Protein AF-A0A6M3X6H6-F1 (afdb_monomer_lite)

Organism: NCBI:txid1070528

Sequence (84 aa):
MGGEYKVPHCVICLKSYAGGRELTCSDECHEELARRLISEFGEFKKVISETTGIAYRVPTRDVIEKGLREEELDQYSVWGGNGS

pLDDT: mean 89.86, std 12.46, range [43.22, 97.62]

Secondary structure (DSSP, 8-state):
-----PPPB-TTT--B-SSSSSS-SSHHHHHHHHHHHHHHH-SEEEEE-TTT--EEEEEHHHHHHH---GGGGGGSEETT----

Radius of gyration: 17.3 Å; chains: 1; bounding box: 62×19×38 Å

Structure (mmCIF, N/CA/C/O backbone):
data_AF-A0A6M3X6H6-F1
#
_entry.id   AF-A0A6M3X6H6-F1
#
loop_
_atom_site.group_PDB
_atom_site.id
_atom_site.type_symbol
_atom_site.label_atom_id
_atom_site.label_alt_id
_atom_site.label_comp_id
_atom_site.label_asym_id
_atom_site.label_entity_id
_atom_site.label_seq_id
_atom_site.pdbx_PDB_ins_code
_atom_site.Cartn_x
_atom_site.Cartn_y
_atom_site.Cartn_z
_atom_site.occupancy
_atom_site.B_iso_or_equiv
_atom_site.auth_seq_id
_atom_site.auth_comp_id
_atom_site.auth_asym_id
_atom_site.auth_atom_id
_atom_site.pdbx_PDB_model_num
ATOM 1 N N . MET A 1 1 ? 36.812 5.166 1.235 1.00 43.22 1 MET A N 1
ATOM 2 C CA . MET A 1 1 ? 35.771 4.120 1.322 1.00 43.22 1 MET A CA 1
ATOM 3 C C . MET A 1 1 ? 34.987 4.143 0.019 1.00 43.22 1 MET A C 1
ATOM 5 O O . MET A 1 1 ? 34.156 5.020 -0.150 1.00 43.22 1 MET A O 1
ATOM 9 N N . GLY A 1 2 ? 35.327 3.278 -0.940 1.00 49.34 2 GLY A N 1
ATOM 10 C CA . GLY A 1 2 ? 34.565 3.125 -2.182 1.00 49.34 2 GLY A CA 1
ATOM 11 C C . GLY A 1 2 ? 33.667 1.905 -2.046 1.00 49.34 2 GLY A C 1
ATOM 12 O O . GLY A 1 2 ? 34.147 0.792 -2.212 1.00 49.34 2 GLY A O 1
ATOM 13 N N . GLY A 1 3 ? 32.412 2.101 -1.646 1.00 61.00 3 GLY A N 1
ATOM 14 C CA . GLY A 1 3 ? 31.424 1.027 -1.697 1.00 61.00 3 GLY A CA 1
ATOM 15 C C . GLY A 1 3 ? 31.006 0.804 -3.148 1.00 61.00 3 GLY A C 1
ATOM 16 O O . GLY A 1 3 ? 30.683 1.769 -3.839 1.00 61.00 3 GLY A O 1
ATOM 17 N N . GLU A 1 4 ? 31.022 -0.444 -3.615 1.00 65.50 4 GLU A N 1
ATOM 18 C CA . GLU A 1 4 ? 30.360 -0.828 -4.864 1.00 65.50 4 GLU A CA 1
ATOM 19 C C . GLU A 1 4 ? 28.865 -0.493 -4.757 1.00 65.50 4 GLU A C 1
ATOM 21 O O . GLU A 1 4 ? 28.110 -1.161 -4.049 1.00 65.50 4 GLU A O 1
ATOM 26 N N . TYR A 1 5 ? 28.426 0.558 -5.448 1.00 71.12 5 TYR A N 1
ATOM 27 C CA . TYR A 1 5 ? 27.006 0.848 -5.615 1.00 71.12 5 TYR A CA 1
ATOM 28 C C . TYR A 1 5 ? 26.431 -0.127 -6.646 1.00 71.12 5 TYR A C 1
ATOM 30 O O . TYR A 1 5 ? 26.690 -0.002 -7.844 1.00 71.12 5 TYR A O 1
ATOM 38 N N . LYS A 1 6 ? 25.642 -1.111 -6.195 1.00 80.38 6 LYS A N 1
ATOM 39 C CA . LYS A 1 6 ? 24.837 -1.936 -7.105 1.00 80.38 6 LYS A CA 1
ATOM 40 C C . LYS A 1 6 ? 23.730 -1.075 -7.702 1.00 80.38 6 LYS A C 1
ATOM 42 O O . LYS A 1 6 ? 22.926 -0.509 -6.966 1.00 80.38 6 LYS A O 1
ATOM 47 N N . VAL A 1 7 ? 23.678 -1.001 -9.030 1.00 85.50 7 VAL A N 1
ATOM 48 C CA . VAL A 1 7 ? 22.598 -0.301 -9.735 1.00 85.50 7 VAL A CA 1
ATOM 49 C C . VAL A 1 7 ? 21.284 -1.068 -9.503 1.00 85.50 7 VAL A C 1
ATOM 51 O O . VAL A 1 7 ? 21.231 -2.267 -9.812 1.00 85.50 7 VAL A O 1
ATOM 54 N N . PRO A 1 8 ? 20.235 -0.434 -8.944 1.00 91.25 8 PRO A N 1
ATOM 55 C CA . PRO A 1 8 ? 18.955 -1.094 -8.722 1.00 91.25 8 PRO A CA 1
ATOM 56 C C . PRO A 1 8 ? 18.275 -1.427 -10.053 1.00 91.25 8 PRO A C 1
ATOM 58 O O . PRO A 1 8 ? 18.505 -0.776 -11.075 1.00 91.25 8 PRO A O 1
ATOM 61 N N . HIS A 1 9 ? 17.438 -2.464 -10.036 1.00 95.50 9 HIS A N 1
ATOM 62 C CA . HIS A 1 9 ? 16.661 -2.914 -11.191 1.00 95.50 9 HIS A CA 1
ATOM 63 C C . HIS A 1 9 ? 15.175 -2.749 -10.896 1.00 95.50 9 HIS A C 1
ATOM 65 O O . HIS A 1 9 ? 14.711 -3.111 -9.817 1.00 95.50 9 HIS A O 1
ATOM 71 N N . CYS A 1 10 ? 14.427 -2.190 -11.847 1.00 96.69 10 CYS A N 1
ATOM 72 C CA . CYS A 1 10 ? 12.999 -1.958 -11.671 1.00 96.69 10 CYS A CA 1
ATOM 73 C C . CYS A 1 10 ? 12.247 -3.289 -11.592 1.00 96.69 10 CYS A C 1
ATOM 75 O O . CYS A 1 10 ? 12.370 -4.113 -12.493 1.00 96.69 10 CYS A O 1
ATOM 77 N N . VAL A 1 11 ? 11.395 -3.478 -10.584 1.00 96.31 11 VAL A N 1
ATOM 78 C CA . VAL A 1 11 ? 10.653 -4.742 -10.401 1.00 96.31 11 VAL A CA 1
ATOM 79 C C . VAL A 1 11 ? 9.589 -5.005 -11.477 1.00 96.31 11 VAL A C 1
ATOM 81 O O . VAL A 1 11 ? 9.100 -6.123 -11.599 1.00 96.31 11 VAL A O 1
ATOM 84 N N . ILE A 1 12 ? 9.234 -3.987 -12.271 1.00 97.62 12 ILE A N 1
ATOM 85 C CA . ILE A 1 12 ? 8.232 -4.088 -13.342 1.00 97.62 12 ILE A CA 1
ATOM 86 C C . ILE A 1 12 ? 8.868 -4.354 -14.703 1.00 97.62 12 ILE A C 1
ATOM 88 O O . ILE A 1 12 ? 8.478 -5.302 -15.380 1.00 97.62 12 ILE A O 1
ATOM 92 N N . CYS A 1 13 ? 9.834 -3.529 -15.120 1.00 97.00 13 CYS A N 1
ATOM 93 C CA . CYS A 1 13 ? 10.438 -3.636 -16.453 1.00 97.00 13 CYS A CA 1
ATOM 94 C C . CYS A 1 13 ? 11.851 -4.237 -16.460 1.00 97.00 13 CYS A C 1
ATOM 96 O O . CYS A 1 13 ? 12.430 -4.400 -17.533 1.00 97.00 13 CYS A O 1
ATOM 98 N N . LEU A 1 14 ? 12.413 -4.543 -15.285 1.00 96.06 14 LEU A N 1
ATOM 99 C CA . LEU A 1 14 ? 13.733 -5.153 -15.070 1.00 96.06 14 LEU A CA 1
ATOM 100 C C . LEU A 1 14 ? 14.931 -4.331 -15.566 1.00 96.06 14 LEU A C 1
ATOM 102 O O . LEU A 1 14 ? 16.069 -4.785 -15.477 1.00 96.06 14 LEU A O 1
ATOM 106 N N . LYS A 1 15 ? 14.712 -3.106 -16.051 1.00 95.81 15 LYS A N 1
ATOM 107 C CA . LYS A 1 15 ? 15.793 -2.204 -16.458 1.00 95.81 15 LYS A CA 1
ATOM 108 C C . LYS A 1 15 ? 16.530 -1.676 -15.232 1.00 95.81 15 LYS A C 1
ATOM 110 O O . LYS A 1 15 ? 15.904 -1.319 -14.231 1.00 95.81 15 LYS A O 1
ATOM 115 N N . SER A 1 16 ? 17.851 -1.591 -15.335 1.00 94.38 16 SER A N 1
ATOM 116 C CA . SER A 1 16 ? 18.678 -0.893 -14.354 1.00 94.38 16 SER A CA 1
ATOM 117 C C . SER A 1 16 ? 18.401 0.611 -14.424 1.00 94.38 16 SER A C 1
ATOM 119 O O . SER A 1 16 ? 18.216 1.155 -15.516 1.00 94.38 16 SER A O 1
ATOM 121 N N . TYR A 1 17 ? 18.371 1.294 -13.282 1.00 93.38 17 TYR A N 1
ATOM 122 C CA . TYR A 1 17 ? 18.094 2.729 -13.231 1.00 93.38 17 TYR A CA 1
ATOM 123 C C . TYR A 1 17 ? 18.950 3.432 -12.178 1.00 93.38 17 TYR A C 1
ATOM 125 O O . TYR A 1 17 ? 19.283 2.862 -11.145 1.00 93.38 17 TYR A O 1
ATOM 133 N N . ALA A 1 18 ? 19.328 4.679 -12.460 1.00 86.81 18 ALA A N 1
ATOM 134 C CA . ALA A 1 18 ? 20.134 5.504 -11.556 1.00 86.81 18 ALA A CA 1
ATOM 135 C C . ALA A 1 18 ? 19.288 6.477 -10.712 1.00 86.81 18 ALA A C 1
ATOM 137 O O . ALA A 1 18 ? 19.788 7.047 -9.748 1.00 86.81 18 ALA A O 1
ATOM 138 N N . GLY A 1 19 ? 18.014 6.668 -1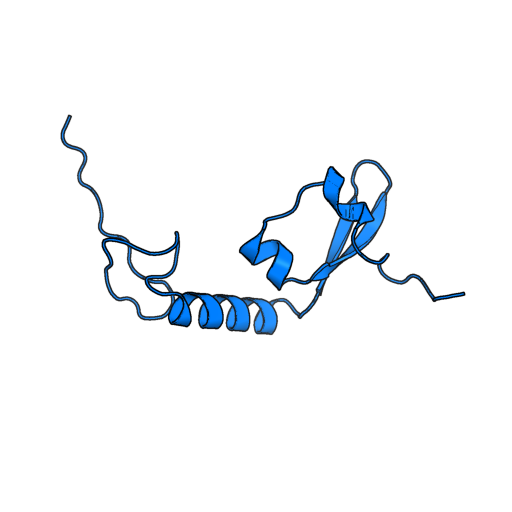1.072 1.00 83.31 19 GLY A N 1
ATOM 139 C CA . GLY A 1 19 ? 17.057 7.527 -10.376 1.00 83.31 19 GLY A CA 1
ATOM 140 C C . GLY A 1 19 ? 15.623 7.064 -10.636 1.00 83.31 19 GLY A C 1
ATOM 141 O O . GLY A 1 19 ? 15.334 6.514 -11.698 1.00 83.31 19 GLY A O 1
ATOM 142 N N . GLY A 1 20 ? 14.756 7.222 -9.640 1.00 84.88 20 GLY A N 1
ATOM 143 C CA . GLY A 1 20 ? 13.404 6.665 -9.616 1.00 84.88 20 GLY A CA 1
ATOM 144 C C . GLY A 1 20 ? 12.895 6.557 -8.179 1.00 84.88 20 GLY A C 1
ATOM 145 O O . GLY A 1 20 ? 13.459 7.172 -7.273 1.00 84.88 20 GLY A O 1
ATOM 146 N N . ARG A 1 21 ? 11.848 5.759 -7.966 1.00 85.56 21 ARG A N 1
ATOM 147 C CA . ARG A 1 21 ? 11.413 5.347 -6.624 1.00 85.56 21 ARG A CA 1
ATOM 148 C C . ARG A 1 21 ? 12.203 4.110 -6.182 1.00 85.56 21 ARG A C 1
ATOM 150 O O . ARG A 1 21 ? 12.979 3.543 -6.952 1.00 85.56 21 ARG A O 1
ATOM 157 N N . GLU A 1 22 ? 12.000 3.676 -4.940 1.00 86.44 22 GLU A N 1
ATOM 158 C CA . GLU A 1 22 ? 12.778 2.585 -4.332 1.00 86.44 22 GLU A CA 1
ATOM 159 C C . GLU A 1 22 ? 12.761 1.284 -5.156 1.00 86.44 22 GLU A C 1
ATOM 161 O O . GLU A 1 22 ? 13.798 0.644 -5.294 1.00 86.44 22 GLU A O 1
ATOM 166 N N . LEU A 1 23 ? 11.622 0.935 -5.772 1.00 92.62 23 LEU A N 1
ATOM 167 C CA . LEU A 1 23 ? 11.448 -0.313 -6.537 1.00 92.62 23 LEU A CA 1
ATOM 168 C C . LEU A 1 23 ? 11.189 -0.106 -8.041 1.00 92.62 23 LEU A C 1
ATOM 170 O O . LEU A 1 23 ? 11.190 -1.066 -8.821 1.00 92.62 23 LEU A O 1
ATOM 174 N N . THR A 1 24 ? 10.920 1.127 -8.476 1.00 96.38 24 THR A N 1
ATOM 175 C CA . THR A 1 24 ? 10.441 1.429 -9.833 1.00 96.38 24 THR A CA 1
ATOM 176 C C . THR A 1 24 ? 11.208 2.580 -10.477 1.00 96.38 24 THR A C 1
ATOM 178 O O . THR A 1 24 ? 11.540 3.578 -9.843 1.00 96.38 24 THR A O 1
ATOM 181 N N . CYS A 1 25 ? 11.493 2.445 -11.776 1.00 96.25 25 CYS A N 1
ATOM 182 C CA . CYS A 1 25 ? 12.292 3.420 -12.524 1.00 96.25 25 CYS A CA 1
ATOM 183 C C . CYS A 1 25 ? 11.492 4.624 -13.051 1.00 96.25 25 CYS A C 1
ATOM 185 O O . CYS A 1 25 ? 12.082 5.552 -13.595 1.00 96.25 25 CYS A O 1
ATOM 187 N N . SER A 1 26 ? 10.161 4.593 -12.978 1.00 96.31 26 SER A N 1
ATOM 188 C CA . SER A 1 26 ? 9.278 5.649 -13.485 1.00 96.31 26 SER A CA 1
ATOM 189 C C . SER A 1 26 ? 7.924 5.610 -12.785 1.00 96.31 26 SER A C 1
ATOM 191 O O . SER A 1 26 ? 7.539 4.570 -12.247 1.00 96.31 26 SER A O 1
ATOM 193 N N . ASP A 1 27 ? 7.178 6.714 -12.855 1.00 95.62 27 ASP A N 1
ATOM 194 C CA . ASP A 1 27 ? 5.808 6.777 -12.334 1.00 95.62 27 ASP A CA 1
ATOM 195 C C . ASP A 1 27 ? 4.875 5.785 -13.043 1.00 95.62 27 ASP A C 1
ATOM 197 O O . ASP A 1 27 ? 4.020 5.183 -12.408 1.00 95.62 27 ASP A O 1
ATOM 201 N N . GLU A 1 28 ? 5.079 5.518 -14.336 1.00 97.19 28 GLU A N 1
ATOM 202 C CA . GLU A 1 28 ? 4.309 4.494 -15.056 1.00 97.19 28 GLU A CA 1
ATOM 203 C C . GLU A 1 28 ? 4.539 3.088 -14.475 1.00 97.19 28 GLU A C 1
ATOM 205 O O . GLU A 1 28 ? 3.584 2.362 -14.198 1.00 97.19 28 GLU A O 1
ATOM 210 N N . CYS A 1 29 ? 5.803 2.708 -14.245 1.00 97.25 29 CYS A N 1
ATOM 211 C CA . CYS A 1 29 ? 6.129 1.438 -13.592 1.00 97.25 29 CYS A CA 1
ATOM 212 C C . CYS A 1 29 ? 5.614 1.408 -12.149 1.00 97.25 29 CYS A C 1
ATOM 214 O O . CYS A 1 29 ? 5.223 0.357 -11.653 1.00 97.25 29 CYS A O 1
ATOM 216 N N . HIS A 1 30 ? 5.604 2.550 -11.471 1.00 96.44 30 HIS A N 1
ATOM 217 C CA . HIS A 1 30 ? 5.066 2.671 -10.125 1.00 96.44 30 HIS A CA 1
ATOM 218 C C . HIS A 1 30 ? 3.557 2.422 -10.068 1.00 96.44 30 HIS A C 1
ATOM 220 O O . HIS A 1 30 ? 3.103 1.588 -9.289 1.00 96.44 30 HIS A O 1
ATOM 226 N N . GLU A 1 31 ? 2.786 3.056 -10.951 1.00 96.69 31 GLU A N 1
ATOM 227 C CA . GLU A 1 31 ? 1.340 2.841 -11.051 1.00 96.69 31 GLU A CA 1
ATOM 228 C C . GLU A 1 31 ? 0.996 1.392 -11.409 1.00 96.69 31 GLU A C 1
ATOM 230 O O . GLU A 1 31 ? 0.025 0.834 -10.898 1.00 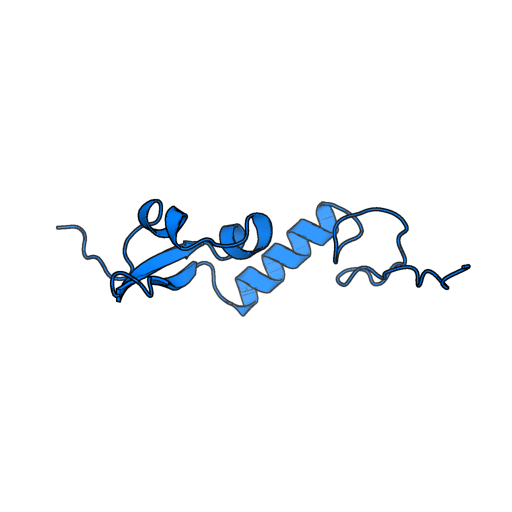96.69 31 GLU A O 1
ATOM 235 N N . GLU A 1 32 ? 1.792 0.765 -12.275 1.00 97.56 32 GLU A N 1
ATOM 236 C CA . GLU A 1 32 ? 1.628 -0.647 -12.614 1.00 97.56 32 GLU A CA 1
ATOM 237 C C . GLU A 1 32 ? 1.930 -1.562 -11.419 1.00 97.56 32 GLU A C 1
ATOM 239 O O . GLU A 1 32 ? 1.185 -2.512 -11.170 1.00 97.56 32 GLU A O 1
ATOM 244 N N . LEU A 1 33 ? 2.970 -1.260 -10.634 1.00 96.19 33 LEU A N 1
ATOM 245 C CA . LEU A 1 33 ? 3.254 -1.984 -9.396 1.00 96.19 33 LEU A CA 1
ATOM 246 C C . LEU A 1 33 ? 2.095 -1.855 -8.402 1.00 96.19 33 LEU A C 1
ATOM 248 O O . LEU A 1 33 ? 1.608 -2.871 -7.906 1.00 96.19 33 LEU A O 1
ATOM 252 N N . ALA A 1 34 ? 1.607 -0.635 -8.162 1.00 96.06 34 ALA A N 1
ATOM 253 C CA . ALA A 1 34 ? 0.473 -0.395 -7.276 1.00 96.06 34 ALA A CA 1
ATOM 254 C C . ALA A 1 34 ? -0.776 -1.166 -7.737 1.00 96.06 34 ALA A C 1
ATOM 256 O O . ALA A 1 34 ? -1.419 -1.833 -6.928 1.00 96.06 34 ALA A O 1
ATOM 257 N N . ARG A 1 35 ? -1.085 -1.159 -9.042 1.00 97.00 35 ARG A N 1
ATOM 258 C CA . ARG A 1 35 ? -2.195 -1.940 -9.616 1.00 97.00 35 ARG A CA 1
ATOM 259 C C . ARG A 1 35 ? -2.051 -3.439 -9.374 1.00 97.00 35 ARG A C 1
ATOM 261 O O . ARG A 1 35 ? -3.030 -4.075 -8.988 1.00 97.00 35 ARG A O 1
ATOM 268 N N . ARG A 1 36 ? -0.860 -4.011 -9.581 1.00 96.75 36 ARG A N 1
ATOM 269 C CA . ARG A 1 36 ? -0.613 -5.445 -9.346 1.00 96.75 36 ARG A CA 1
ATOM 270 C C . ARG A 1 36 ? -0.802 -5.814 -7.884 1.00 96.75 36 ARG A C 1
ATOM 272 O O . ARG A 1 36 ? -1.503 -6.777 -7.597 1.00 96.75 36 ARG A O 1
ATOM 279 N N . LEU A 1 37 ? -0.249 -5.012 -6.976 1.00 95.25 37 LEU A N 1
ATOM 280 C CA . LEU A 1 37 ? -0.404 -5.225 -5.540 1.00 95.25 37 LEU A CA 1
ATOM 281 C C . LEU A 1 37 ? -1.873 -5.114 -5.118 1.00 95.25 37 LEU A C 1
ATOM 283 O O . LEU A 1 37 ? -2.361 -5.973 -4.397 1.00 95.25 37 LEU A O 1
ATOM 287 N N . ILE A 1 38 ? -2.609 -4.116 -5.607 1.00 97.06 38 ILE A N 1
ATOM 288 C CA . ILE A 1 38 ? -4.048 -3.976 -5.335 1.00 97.06 38 ILE A CA 1
ATOM 289 C C . ILE A 1 38 ? -4.842 -5.170 -5.884 1.00 97.06 38 ILE A C 1
ATOM 291 O O . ILE A 1 38 ? -5.733 -5.673 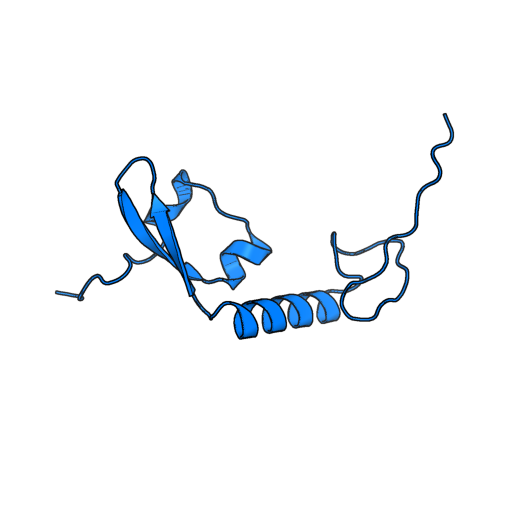-5.206 1.00 97.06 38 ILE A O 1
ATOM 295 N N . SER A 1 39 ? -4.514 -5.649 -7.085 1.00 97.06 39 SER A N 1
ATOM 296 C CA . SER A 1 39 ? -5.164 -6.818 -7.691 1.00 97.06 39 SER A CA 1
ATOM 297 C C . SER A 1 39 ? -4.922 -8.097 -6.881 1.00 97.06 39 SER A C 1
ATOM 299 O O . SER A 1 39 ? -5.846 -8.873 -6.651 1.00 97.06 39 SER A O 1
ATOM 301 N N . GLU A 1 40 ? -3.694 -8.300 -6.401 1.00 96.56 40 GLU A N 1
ATOM 302 C CA . GLU A 1 40 ? -3.310 -9.484 -5.625 1.00 96.56 40 GLU A CA 1
ATOM 303 C C . GLU A 1 40 ? -3.858 -9.448 -4.193 1.00 96.56 40 GLU A C 1
ATOM 305 O O . GLU A 1 40 ? -4.350 -10.446 -3.666 1.00 96.56 40 GLU A O 1
ATOM 310 N N . PHE A 1 41 ? -3.790 -8.284 -3.550 1.00 94.06 41 PHE A N 1
ATOM 311 C CA . PHE A 1 41 ? -4.055 -8.132 -2.124 1.00 94.06 41 PHE A CA 1
ATOM 312 C C . PHE A 1 41 ? -5.438 -7.558 -1.797 1.00 94.06 41 PHE A C 1
ATOM 314 O O . PHE A 1 41 ? -5.813 -7.541 -0.617 1.00 94.06 41 PHE A O 1
ATOM 321 N N . GLY A 1 42 ? -6.185 -7.125 -2.810 1.00 96.25 42 GLY A N 1
ATOM 322 C CA . GLY A 1 42 ? -7.483 -6.471 -2.699 1.00 96.25 42 GLY A CA 1
ATOM 323 C C . GLY A 1 42 ? -7.389 -4.948 -2.589 1.00 96.25 42 GLY A C 1
ATOM 324 O O . GLY A 1 42 ? -6.354 -4.384 -2.235 1.00 96.25 42 GLY A O 1
ATOM 325 N N . GLU A 1 43 ? -8.509 -4.272 -2.856 1.00 96.31 43 GLU A N 1
ATOM 326 C CA . GLU A 1 43 ? -8.605 -2.801 -2.846 1.00 96.31 43 GLU A CA 1
ATOM 327 C C . GLU A 1 43 ? -8.477 -2.194 -1.441 1.00 96.31 43 GLU A C 1
ATOM 329 O O . GLU A 1 43 ? -7.987 -1.076 -1.288 1.00 96.31 43 GLU A O 1
ATOM 334 N N . PHE A 1 44 ? -8.844 -2.954 -0.405 1.00 96.25 44 PHE A N 1
ATOM 335 C CA . PHE A 1 44 ? -8.775 -2.517 0.987 1.00 96.25 44 PHE A CA 1
ATOM 336 C C . PHE A 1 44 ? -8.165 -3.582 1.887 1.00 96.25 44 PHE A C 1
ATOM 338 O O . PHE A 1 44 ? -8.409 -4.781 1.722 1.00 96.25 44 PHE A O 1
ATOM 345 N N . LYS A 1 45 ? -7.454 -3.121 2.913 1.00 94.31 45 LYS A N 1
ATOM 346 C CA . LYS A 1 45 ? -6.964 -3.927 4.024 1.00 94.31 45 LYS A CA 1
ATOM 347 C C . LYS A 1 45 ? -7.725 -3.612 5.301 1.00 94.31 45 LYS A C 1
ATOM 349 O O . LYS A 1 45 ? -8.064 -2.465 5.585 1.00 94.31 45 LYS A O 1
ATOM 354 N N . LYS A 1 46 ? -7.964 -4.665 6.081 1.00 95.25 46 LYS A N 1
ATOM 355 C CA . LYS A 1 46 ? -8.406 -4.558 7.466 1.00 95.25 46 LYS A CA 1
ATOM 356 C C . LYS A 1 46 ? -7.175 -4.329 8.336 1.00 95.25 46 LYS A C 1
ATOM 358 O O . LYS A 1 46 ? -6.349 -5.231 8.447 1.00 95.25 46 LYS A O 1
ATOM 363 N N . VAL A 1 47 ? -7.074 -3.158 8.951 1.00 95.06 47 VAL A N 1
ATOM 364 C CA . VAL A 1 47 ? -6.005 -2.833 9.905 1.00 95.06 47 VAL A CA 1
ATOM 365 C C . VAL A 1 47 ? -6.623 -2.649 11.276 1.00 95.06 47 VAL A C 1
ATOM 367 O O . VAL A 1 47 ? -7.640 -1.980 11.395 1.00 95.06 47 VAL A O 1
ATOM 370 N N . ILE A 1 48 ? -6.051 -3.269 12.299 1.00 94.88 48 ILE A N 1
ATOM 371 C CA . ILE A 1 48 ? -6.560 -3.189 13.667 1.00 94.88 48 ILE A CA 1
ATOM 372 C C . ILE A 1 48 ? -5.624 -2.269 14.438 1.00 94.88 48 ILE A C 1
ATOM 374 O O . ILE A 1 48 ? -4.425 -2.528 14.460 1.00 94.88 48 ILE A O 1
ATOM 378 N N . SER A 1 49 ? -6.161 -1.206 15.036 1.00 94.88 49 SER A N 1
ATOM 379 C CA . SER A 1 49 ? -5.389 -0.404 15.986 1.00 94.88 49 SER A CA 1
ATOM 380 C C . SER A 1 49 ? -5.034 -1.275 17.184 1.00 94.88 49 SER A C 1
ATOM 382 O O . SER A 1 49 ? -5.915 -1.883 17.793 1.00 94.88 49 SER A O 1
ATOM 384 N N . GLU A 1 50 ? -3.755 -1.317 17.530 1.00 93.69 50 GLU A N 1
ATOM 385 C CA . GLU A 1 50 ? -3.264 -2.029 18.706 1.00 93.69 50 GLU A CA 1
ATOM 386 C C . GLU A 1 50 ? -3.745 -1.340 19.985 1.00 93.69 50 GLU A C 1
ATOM 388 O O . GLU A 1 50 ? -4.132 -2.010 20.942 1.00 93.69 50 GLU A O 1
ATOM 393 N N . THR A 1 51 ? -3.806 -0.005 19.973 1.00 94.19 51 THR A N 1
ATOM 394 C CA . THR A 1 51 ? -4.244 0.791 21.126 1.00 94.19 51 THR A CA 1
ATOM 395 C C . THR A 1 51 ? -5.740 0.637 21.427 1.00 94.19 51 THR A C 1
ATOM 397 O O . THR A 1 51 ? -6.131 0.543 22.590 1.00 94.19 51 THR A O 1
ATOM 400 N N . THR A 1 52 ? -6.603 0.625 20.404 1.00 93.38 52 THR A N 1
ATOM 401 C CA . THR A 1 52 ? -8.072 0.667 20.596 1.00 93.38 52 THR A CA 1
ATOM 402 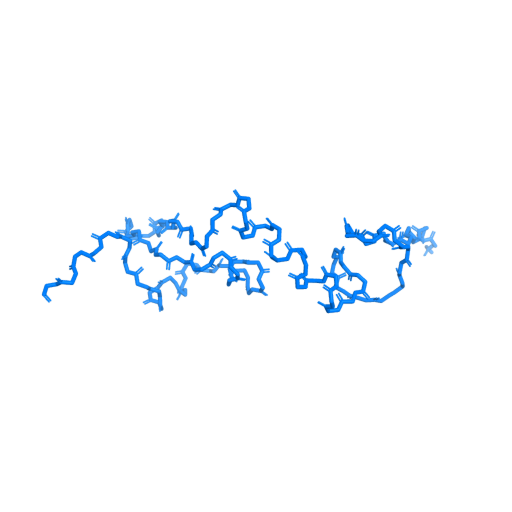C C . THR A 1 52 ? -8.792 -0.634 20.246 1.00 93.38 52 THR A C 1
ATOM 404 O O . THR A 1 52 ? -9.960 -0.801 20.591 1.00 93.38 52 THR A O 1
ATOM 407 N N . GLY A 1 53 ? -8.142 -1.548 19.524 1.00 94.19 53 GLY A N 1
ATOM 408 C CA . GLY A 1 53 ? -8.768 -2.751 18.972 1.00 94.19 53 GLY A CA 1
ATOM 409 C C . GLY A 1 53 ? -9.759 -2.484 17.830 1.00 94.19 53 GLY A C 1
ATOM 410 O O . GLY A 1 53 ? -10.346 -3.429 17.298 1.00 94.19 53 GLY A O 1
ATOM 411 N N . ILE A 1 54 ? -9.961 -1.223 17.428 1.00 94.44 54 ILE A N 1
ATOM 412 C CA . ILE A 1 54 ? -10.862 -0.864 16.330 1.00 94.44 54 ILE A CA 1
ATOM 413 C C . ILE A 1 54 ? -10.229 -1.302 15.011 1.00 94.44 54 ILE A C 1
ATOM 415 O O . ILE A 1 54 ? -9.057 -1.039 14.739 1.00 94.44 54 ILE A O 1
ATOM 419 N N . ALA A 1 55 ? -11.023 -1.975 14.183 1.00 96.31 55 ALA A N 1
ATOM 420 C CA . ALA A 1 55 ? -10.626 -2.338 12.837 1.00 96.31 55 ALA A CA 1
ATOM 421 C C . ALA A 1 55 ? -11.021 -1.233 11.854 1.00 96.31 55 ALA A C 1
ATOM 423 O O . ALA A 1 55 ? -12.175 -0.820 11.825 1.00 96.31 55 ALA A O 1
ATOM 424 N N . TYR A 1 56 ? -10.092 -0.820 11.004 1.00 96.25 56 TYR A N 1
ATOM 425 C CA . TYR A 1 56 ? -10.254 0.208 9.985 1.00 96.25 56 TYR A CA 1
ATOM 426 C C . TYR A 1 56 ? -10.114 -0.387 8.584 1.00 96.25 56 TYR A C 1
ATOM 428 O O . TYR A 1 56 ? -9.393 -1.366 8.361 1.00 96.25 56 TYR A O 1
ATOM 436 N N . ARG A 1 57 ? -10.837 0.207 7.635 1.00 96.19 57 ARG A N 1
ATOM 437 C CA . ARG A 1 57 ? -10.828 -0.122 6.211 1.00 96.19 57 ARG A CA 1
ATOM 438 C C . ARG A 1 57 ? -9.906 0.836 5.476 1.00 96.19 57 ARG A C 1
ATOM 440 O O . ARG A 1 57 ? -10.324 1.905 5.043 1.00 96.19 57 ARG A O 1
ATOM 447 N N . VAL A 1 58 ? -8.658 0.413 5.318 1.00 96.06 58 VAL A N 1
ATOM 448 C CA . VAL A 1 58 ? -7.590 1.225 4.730 1.00 96.06 58 VAL A CA 1
ATOM 449 C C . VAL A 1 58 ? -7.432 0.866 3.249 1.00 96.06 58 VAL A C 1
ATOM 451 O O . VAL A 1 58 ? -7.303 -0.322 2.941 1.00 96.06 58 VAL A O 1
ATOM 454 N N . PRO A 1 59 ? -7.451 1.830 2.310 1.00 96.50 59 PRO A N 1
ATOM 455 C CA . PRO A 1 59 ? -7.141 1.562 0.909 1.00 96.50 59 PRO A CA 1
ATOM 456 C C . PRO A 1 59 ? -5.735 0.976 0.773 1.00 96.50 59 PRO A C 1
ATOM 458 O O . PRO A 1 59 ? -4.770 1.545 1.279 1.00 96.50 59 PRO A O 1
ATOM 461 N N . THR A 1 60 ? -5.592 -0.132 0.045 1.00 96.06 60 THR A N 1
ATOM 462 C CA . THR A 1 60 ? -4.279 -0.758 -0.187 1.00 96.06 60 THR A CA 1
ATOM 463 C C . THR A 1 60 ? -3.311 0.219 -0.859 1.00 96.06 60 THR A C 1
ATOM 465 O O . THR A 1 60 ? -2.121 0.211 -0.560 1.00 96.06 60 THR A O 1
ATOM 468 N N . ARG A 1 61 ? -3.824 1.120 -1.710 1.00 95.38 61 ARG A N 1
ATOM 469 C CA . ARG A 1 61 ? -3.035 2.191 -2.329 1.00 95.38 61 ARG A CA 1
ATOM 470 C C . ARG A 1 61 ? -2.397 3.124 -1.301 1.00 95.38 61 ARG A C 1
ATOM 472 O O . ARG A 1 61 ? -1.229 3.456 -1.441 1.00 95.38 61 ARG A O 1
ATOM 479 N N . ASP A 1 62 ? -3.131 3.515 -0.267 1.00 95.06 62 ASP A N 1
ATOM 480 C CA . ASP A 1 62 ? -2.614 4.429 0.753 1.00 95.06 62 ASP A CA 1
ATOM 481 C C . ASP A 1 62 ? -1.516 3.756 1.579 1.00 95.06 62 ASP A C 1
ATOM 483 O O . ASP A 1 62 ? -0.485 4.375 1.824 1.00 95.06 62 ASP A O 1
ATOM 487 N N . VAL A 1 63 ? -1.666 2.459 1.879 1.00 93.94 63 VAL A N 1
ATOM 488 C CA . VAL A 1 63 ? -0.609 1.660 2.523 1.00 93.94 63 VAL A CA 1
ATOM 489 C C . VAL A 1 63 ? 0.673 1.643 1.680 1.00 93.94 63 VAL A C 1
ATOM 491 O O . VAL A 1 63 ? 1.763 1.761 2.233 1.00 93.94 63 VAL A O 1
ATOM 494 N N . ILE A 1 64 ? 0.554 1.511 0.354 1.00 91.25 64 ILE A N 1
ATOM 495 C CA . ILE A 1 64 ? 1.701 1.468 -0.569 1.00 91.25 64 ILE A CA 1
ATOM 496 C C . ILE A 1 64 ? 2.368 2.845 -0.706 1.00 91.25 64 ILE A C 1
ATOM 498 O O . ILE A 1 64 ? 3.592 2.933 -0.674 1.00 91.25 64 ILE A O 1
ATOM 502 N N . GLU A 1 65 ? 1.587 3.916 -0.873 1.00 92.06 65 GLU A N 1
ATOM 503 C CA . GLU A 1 65 ? 2.124 5.246 -1.201 1.00 92.06 65 GLU A CA 1
ATOM 504 C C . GLU A 1 65 ? 2.562 6.057 0.018 1.00 92.06 65 GLU A C 1
ATOM 506 O O . GLU A 1 65 ? 3.518 6.826 -0.061 1.00 92.06 65 GLU A O 1
ATOM 511 N N . LYS A 1 66 ? 1.821 5.949 1.122 1.00 91.81 66 LYS A N 1
ATOM 512 C CA . LYS A 1 66 ? 1.979 6.816 2.298 1.00 91.81 66 LYS A CA 1
ATOM 513 C C . LYS A 1 66 ? 2.556 6.064 3.493 1.00 91.81 66 LYS A C 1
ATOM 515 O O . LYS A 1 66 ? 2.969 6.691 4.464 1.00 91.81 66 LYS A O 1
ATOM 520 N N . GLY A 1 67 ? 2.586 4.733 3.425 1.00 91.44 67 GLY A N 1
ATOM 521 C CA . GLY A 1 67 ? 2.748 3.899 4.605 1.00 91.44 67 GLY A CA 1
ATOM 522 C C . GLY A 1 67 ? 1.505 3.969 5.493 1.00 91.44 67 GLY A C 1
ATOM 523 O O . GLY A 1 67 ? 0.433 4.402 5.070 1.00 91.44 67 GLY A O 1
ATOM 524 N N . LEU A 1 68 ? 1.640 3.514 6.736 1.00 93.12 68 LEU A N 1
ATOM 525 C CA . LEU A 1 68 ? 0.548 3.552 7.699 1.00 93.12 68 LEU A CA 1
ATOM 526 C C . LEU A 1 68 ? 1.087 3.799 9.103 1.00 93.12 68 LEU A C 1
ATOM 528 O O . LEU A 1 68 ? 1.958 3.064 9.569 1.00 93.12 68 LEU A O 1
ATOM 532 N N . ARG A 1 69 ? 0.546 4.813 9.777 1.00 93.75 69 ARG A N 1
ATOM 533 C CA . ARG A 1 69 ? 0.813 5.098 11.188 1.00 93.75 69 ARG A CA 1
ATOM 534 C C . ARG A 1 69 ? -0.458 4.904 11.999 1.00 93.75 69 ARG A C 1
ATOM 536 O O . ARG A 1 69 ? -1.549 5.200 11.519 1.00 93.75 69 ARG A O 1
ATOM 543 N N . GLU A 1 70 ? -0.316 4.417 13.231 1.00 91.44 70 GLU A N 1
ATOM 544 C CA . GLU A 1 70 ? -1.472 4.176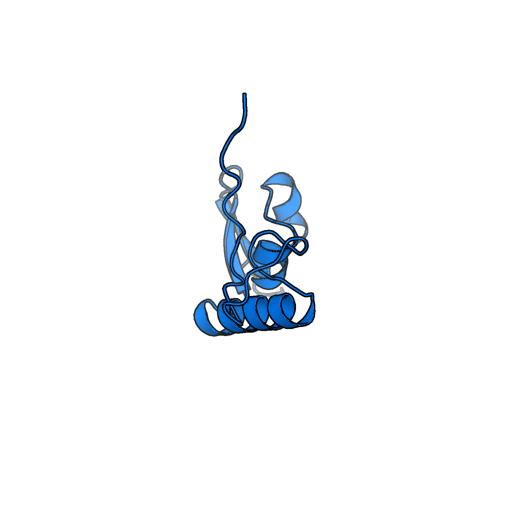 14.106 1.00 91.44 70 GLU A CA 1
ATOM 545 C C . GLU A 1 70 ? -2.270 5.466 14.367 1.00 91.44 70 GLU A C 1
ATOM 547 O O . GLU A 1 70 ? -3.497 5.444 14.326 1.00 91.44 70 GLU A O 1
ATOM 552 N N . GLU A 1 71 ? -1.579 6.595 14.540 1.00 93.12 71 GLU A N 1
ATOM 553 C CA . GLU A 1 71 ? -2.163 7.929 14.755 1.00 93.12 71 GLU A CA 1
ATOM 554 C C . GLU A 1 71 ? -3.006 8.460 13.581 1.00 93.12 71 GLU A C 1
ATOM 556 O O . GLU A 1 71 ? -3.650 9.493 13.716 1.00 93.12 71 GLU A O 1
ATOM 561 N N . GLU A 1 72 ? -2.978 7.793 12.425 1.00 93.38 72 GLU A N 1
ATOM 562 C CA . GLU A 1 72 ? -3.727 8.183 11.225 1.00 93.38 72 GLU A CA 1
ATOM 563 C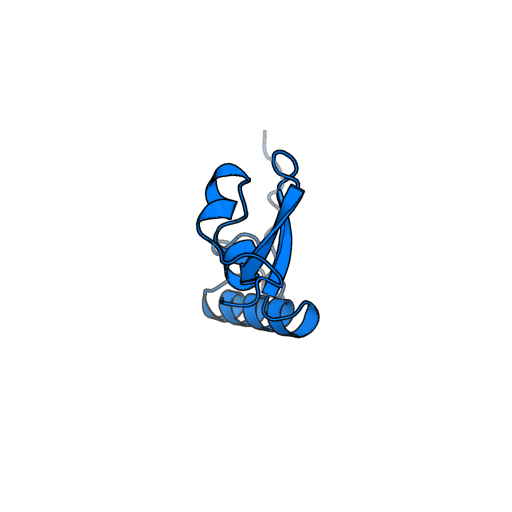 C . GLU A 1 72 ? -4.905 7.241 10.948 1.00 93.38 72 GLU A C 1
ATOM 565 O O . GLU A 1 72 ? -5.641 7.432 9.979 1.00 93.38 72 GLU A O 1
ATOM 570 N N . LEU A 1 73 ? -5.095 6.203 11.769 1.00 93.50 73 LEU A N 1
ATOM 571 C CA . LEU A 1 73 ? -6.122 5.194 11.523 1.00 93.50 73 LEU A CA 1
ATOM 572 C C . LEU A 1 73 ? -7.545 5.753 11.635 1.00 93.50 73 LEU A C 1
ATOM 574 O O . LEU A 1 73 ? -8.415 5.321 10.880 1.00 93.50 73 LEU A O 1
ATOM 578 N N . ASP A 1 74 ? -7.778 6.734 12.510 1.00 92.25 74 ASP A N 1
ATOM 579 C CA . ASP A 1 74 ? -9.094 7.355 12.720 1.00 92.25 74 ASP A CA 1
ATOM 580 C C . ASP A 1 74 ? -9.610 8.141 11.502 1.00 92.25 74 ASP A C 1
ATOM 582 O O . ASP A 1 74 ? -10.806 8.411 11.394 1.00 92.25 74 ASP A O 1
ATOM 586 N N . GLN A 1 75 ? -8.729 8.441 10.544 1.00 94.12 75 GLN A N 1
ATOM 587 C CA . GLN A 1 75 ? -9.072 9.094 9.281 1.00 94.12 75 GLN A CA 1
ATOM 588 C C . GLN A 1 75 ? -9.831 8.156 8.328 1.00 94.12 75 GLN A C 1
ATOM 590 O O . GLN A 1 75 ? -10.485 8.610 7.385 1.00 94.12 75 GLN A O 1
ATOM 595 N N . TYR A 1 76 ? -9.732 6.840 8.543 1.00 94.44 76 TYR A N 1
ATOM 596 C CA . TYR A 1 76 ? -10.354 5.821 7.705 1.00 94.44 76 TYR A CA 1
ATOM 597 C C . TYR A 1 76 ? -11.678 5.330 8.297 1.00 94.44 76 TYR A C 1
ATOM 599 O O . TYR A 1 76 ? -11.926 5.370 9.499 1.00 94.44 76 TYR A O 1
ATOM 607 N N . SER A 1 77 ? -12.548 4.794 7.441 1.00 94.19 77 SER A N 1
ATOM 608 C CA . SER A 1 77 ? -13.814 4.210 7.891 1.00 94.19 77 SER A CA 1
ATOM 609 C C . SER A 1 77 ? -13.594 2.923 8.692 1.00 94.19 77 SER A C 1
ATOM 611 O O . SER A 1 77 ? -12.733 2.110 8.354 1.00 94.19 77 SER A O 1
ATOM 613 N N . VAL A 1 78 ? -14.425 2.684 9.707 1.00 94.88 78 VAL A N 1
ATOM 614 C CA . VAL A 1 78 ? -14.397 1.443 10.497 1.00 94.88 78 VAL A CA 1
ATOM 615 C C . VAL A 1 78 ? -14.762 0.237 9.624 1.00 94.88 78 VAL A C 1
ATOM 617 O O . VAL A 1 78 ? -15.723 0.251 8.852 1.00 94.88 78 VAL A O 1
ATOM 620 N N . TRP A 1 79 ? -13.998 -0.843 9.758 1.00 92.38 79 TRP A N 1
ATOM 621 C CA . TRP A 1 79 ? -14.236 -2.104 9.073 1.00 92.38 79 TRP A CA 1
ATOM 622 C C . TRP A 1 79 ? -15.477 -2.801 9.632 1.00 92.38 79 TRP A C 1
ATOM 624 O O . TRP A 1 79 ? -15.506 -3.196 10.796 1.00 92.38 79 TRP A O 1
ATOM 634 N N . GLY A 1 80 ? -16.479 -3.022 8.782 1.00 80.94 80 GLY A N 1
ATOM 635 C CA . GLY A 1 80 ? -17.713 -3.701 9.186 1.00 80.94 80 GLY A CA 1
ATOM 636 C C . GLY A 1 80 ? -18.654 -2.836 10.027 1.00 80.94 80 GLY A C 1
ATOM 637 O O . GLY A 1 80 ? -19.608 -3.369 10.589 1.00 80.94 80 GLY A O 1
ATOM 638 N N . GLY A 1 81 ? -18.420 -1.521 10.103 1.00 68.81 81 GLY A N 1
ATOM 639 C CA . GLY A 1 81 ? -19.424 -0.592 10.602 1.00 68.81 81 GLY A CA 1
ATOM 640 C C . GLY A 1 81 ? -20.614 -0.584 9.648 1.00 68.81 81 GLY A C 1
ATOM 641 O O . GLY A 1 81 ? -20.521 -0.040 8.549 1.00 68.81 81 GLY A O 1
ATOM 642 N N . ASN A 1 82 ? -21.723 -1.202 10.057 1.00 50.16 82 ASN A N 1
ATOM 643 C CA . ASN A 1 82 ? -23.018 -0.867 9.483 1.00 50.16 82 ASN A CA 1
ATOM 644 C C . ASN A 1 82 ? -23.225 0.625 9.742 1.00 50.16 82 ASN A C 1
ATOM 646 O O . ASN A 1 82 ? -23.194 1.052 10.896 1.00 50.16 82 ASN A O 1
ATOM 650 N N . GLY A 1 83 ? -23.386 1.409 8.676 1.00 54.69 83 GLY A N 1
ATOM 651 C CA . GLY A 1 83 ? -23.983 2.728 8.814 1.00 54.69 83 GLY A CA 1
ATOM 652 C C . GLY A 1 83 ? -25.325 2.544 9.513 1.00 54.69 83 GLY A C 1
ATOM 653 O O . GLY A 1 83 ? -26.179 1.818 9.001 1.00 54.69 83 GLY A O 1
ATOM 654 N N . SER A 1 84 ? -25.441 3.101 10.716 1.00 46.00 84 SER A N 1
ATOM 655 C CA . SER A 1 84 ? -26.730 3.308 11.373 1.00 46.00 84 SER A CA 1
ATOM 656 C C . SER A 1 84 ? -27.594 4.251 10.548 1.00 46.00 84 SER A C 1
ATOM 658 O O . SER A 1 84 ? -27.020 5.199 9.961 1.00 46.00 84 SER A O 1
#

Foldseek 3Di:
DDDPDDFAAAPQPRDGAPDDDPRHRDVVSVVVVLVVCCVVVHQWDFDAQPVPRWTFTHGSSCCVPVNDDSVCRVVGHTDPDDDD